Protein AF-A0A1F4LY87-F1 (afdb_monomer)

Radius of gyration: 13.77 Å; Cα contacts (8 Å, |Δi|>4): 224; chains: 1; bounding box: 43×37×31 Å

Mean predicted aligned error: 4.82 Å

Foldseek 3Di:
DDDDDQDWDWDDKAFFPPQVVFCNVVCVVVDDFFAKWDWDQDCVPPPDNLWTFIGDPNGTRHTGDPVGSNVVSVCVVVVWDKIKTWHDADPDPDPRRGTMIIIITGD

Nearest PDB structures (foldseek):
  3k2y-assembly1_A  TM=8.847E-01  e=2.110E-06  Lactiplantibacillus plantarum
  4xzg-assembly1_A  TM=8.429E-01  e=2.488E-05  Homo sapiens
  5k5f-assembly1_A  TM=6.394E-01  e=8.968E-03  Homo sapiens
  2mzn-assembly1_A  TM=6.493E-01  e=3.853E-02  Homo sapiens
  9e8q-assembly1_A  TM=3.346E-01  e=5.990E+00  Homo sapiens

Structure (mmCIF, N/CA/C/O backbone):
data_AF-A0A1F4LY87-F1
#
_entry.id   AF-A0A1F4LY87-F1
#
loop_
_atom_site.group_PDB
_atom_site.id
_atom_site.type_symbol
_atom_site.label_atom_id
_atom_site.label_alt_id
_atom_site.label_comp_id
_atom_site.label_asym_id
_atom_site.label_entity_id
_atom_site.label_seq_id
_atom_site.pdbx_PDB_ins_code
_atom_site.Cartn_x
_atom_site.Cartn_y
_atom_site.Cartn_z
_atom_site.occupancy
_atom_site.B_iso_or_equiv
_atom_site.auth_seq_id
_atom_site.auth_comp_id
_atom_site.auth_asym_id
_atom_site.auth_atom_id
_atom_site.pdbx_PDB_model_num
ATOM 1 N N . MET A 1 1 ? -29.112 18.504 1.728 1.00 41.81 1 MET A N 1
ATOM 2 C CA . MET A 1 1 ? -28.520 17.377 2.478 1.00 41.81 1 MET A CA 1
ATOM 3 C C . MET A 1 1 ? -27.040 17.669 2.650 1.00 41.81 1 MET A C 1
ATOM 5 O O . MET A 1 1 ? -26.361 17.818 1.646 1.00 41.81 1 MET A O 1
ATOM 9 N N . ALA A 1 2 ? -26.559 17.865 3.878 1.00 47.56 2 ALA A N 1
ATOM 10 C CA . ALA A 1 2 ? -25.135 18.088 4.113 1.00 47.56 2 ALA A CA 1
ATOM 11 C C . ALA A 1 2 ? -24.414 16.737 4.052 1.00 47.56 2 ALA A C 1
ATOM 13 O O . ALA A 1 2 ? -24.710 15.846 4.849 1.00 47.56 2 ALA A O 1
ATOM 14 N N . VAL A 1 3 ? -23.498 16.570 3.098 1.00 51.44 3 VAL A N 1
ATOM 15 C CA . VAL A 1 3 ? -22.560 15.445 3.111 1.00 51.44 3 VAL A CA 1
ATOM 16 C C . VAL A 1 3 ? -21.673 15.651 4.334 1.00 51.44 3 VAL A C 1
ATOM 18 O O . VAL A 1 3 ? -20.897 16.603 4.390 1.00 51.44 3 VAL A O 1
ATOM 21 N N . ARG A 1 4 ? -21.832 14.807 5.356 1.00 56.75 4 ARG A N 1
ATOM 22 C CA . ARG A 1 4 ? -20.902 14.774 6.486 1.00 56.75 4 ARG A CA 1
ATOM 23 C C . ARG A 1 4 ? -19.540 14.403 5.903 1.00 56.75 4 ARG A C 1
ATOM 25 O O . ARG A 1 4 ? -19.398 13.312 5.353 1.00 56.75 4 ARG A O 1
ATOM 32 N N . ALA A 1 5 ? -18.567 15.308 5.976 1.00 60.91 5 ALA A N 1
ATOM 33 C CA . ALA A 1 5 ? -17.193 14.969 5.640 1.00 60.91 5 ALA A CA 1
ATOM 34 C C . ALA A 1 5 ? -16.763 13.835 6.579 1.00 60.91 5 ALA A C 1
ATOM 36 O O . ALA A 1 5 ? -16.728 14.017 7.798 1.00 60.91 5 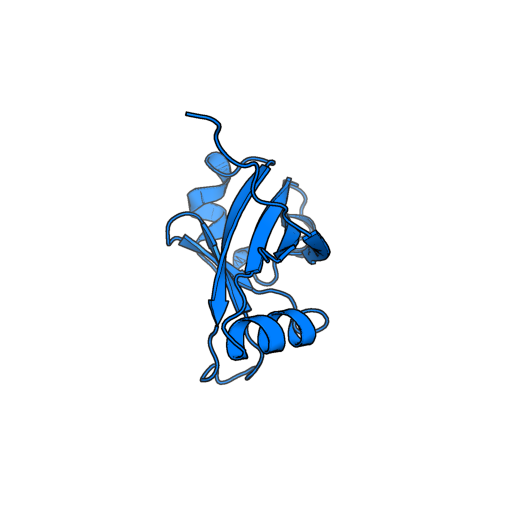ALA A O 1
ATOM 37 N N . GLN A 1 6 ? -16.532 12.645 6.027 1.00 65.56 6 GLN A N 1
ATOM 38 C CA . GLN A 1 6 ? -15.993 11.532 6.799 1.00 65.56 6 GLN A CA 1
ATOM 39 C C . GLN A 1 6 ? -14.592 11.936 7.257 1.00 65.56 6 GLN A C 1
ATOM 41 O O . GLN A 1 6 ? -13.771 12.375 6.449 1.00 65.56 6 GLN A O 1
ATOM 46 N N . ARG A 1 7 ? -14.341 11.868 8.564 1.00 82.69 7 ARG A N 1
ATOM 47 C CA . ARG A 1 7 ? -13.065 12.290 9.138 1.00 82.69 7 ARG A CA 1
ATOM 48 C C . ARG A 1 7 ? -12.058 11.162 8.957 1.00 82.69 7 ARG A C 1
ATOM 50 O O . ARG A 1 7 ? -11.981 10.290 9.803 1.00 82.69 7 ARG A O 1
ATOM 57 N N . LEU A 1 8 ? -11.315 11.171 7.858 1.00 88.31 8 LEU A N 1
ATOM 58 C CA . LEU A 1 8 ? -10.211 10.234 7.661 1.00 88.31 8 LEU A CA 1
ATOM 59 C C . LEU A 1 8 ? -9.022 10.649 8.533 1.00 88.31 8 LEU A C 1
ATOM 61 O O . LEU A 1 8 ? -8.619 11.814 8.513 1.00 88.31 8 LEU A O 1
ATOM 65 N N . ILE A 1 9 ? -8.483 9.705 9.300 1.00 93.75 9 ILE A N 1
ATOM 66 C CA . ILE A 1 9 ? -7.269 9.887 10.098 1.00 93.75 9 ILE A CA 1
ATOM 67 C C . ILE A 1 9 ? -6.119 9.268 9.314 1.00 93.75 9 ILE A C 1
ATOM 69 O O . ILE A 1 9 ? -6.121 8.062 9.080 1.00 93.75 9 ILE A O 1
ATOM 73 N N . GLU A 1 10 ? -5.159 10.085 8.890 1.00 95.12 10 GLU A N 1
ATOM 74 C CA . GLU A 1 10 ? -3.935 9.584 8.267 1.00 95.12 10 GLU A CA 1
ATOM 75 C C . GLU A 1 10 ? -3.094 8.835 9.304 1.00 95.12 10 GLU A C 1
ATOM 77 O O . GLU A 1 10 ? -2.886 9.326 10.414 1.00 95.12 10 GLU A O 1
ATOM 82 N N . LEU A 1 11 ? -2.655 7.630 8.949 1.00 94.81 11 LEU A N 1
ATOM 83 C CA . LEU A 1 11 ? -1.906 6.739 9.828 1.00 94.81 11 LEU A CA 1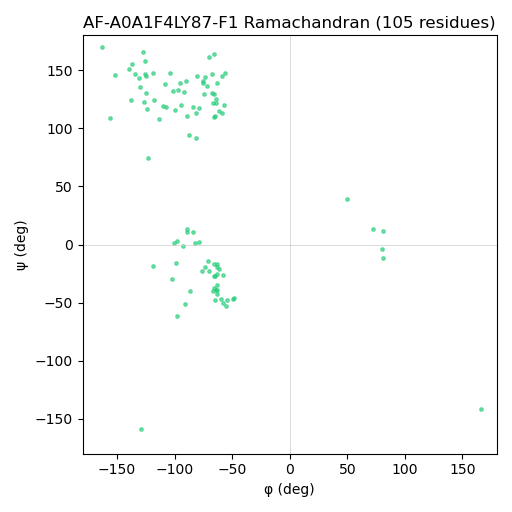
ATOM 84 C C . LEU A 1 11 ? -0.405 6.844 9.555 1.00 94.81 11 LEU A C 1
ATOM 86 O O . LEU A 1 11 ? 0.364 7.193 10.445 1.00 94.81 11 LEU A O 1
ATOM 90 N N . HIS A 1 12 ? 0.004 6.514 8.330 1.00 95.44 12 HIS A N 1
ATOM 91 C CA . HIS A 1 12 ? 1.388 6.582 7.864 1.00 95.44 12 HIS A CA 1
ATOM 92 C C . HIS A 1 12 ? 1.441 6.531 6.334 1.00 95.44 12 HIS A C 1
ATOM 94 O O . HIS A 1 12 ? 0.433 6.252 5.673 1.00 95.44 12 HIS A O 1
ATOM 100 N N . HIS A 1 13 ? 2.625 6.793 5.780 1.00 96.38 13 HIS A N 1
ATOM 101 C CA . HIS A 1 13 ? 2.928 6.610 4.362 1.00 96.38 13 HIS A CA 1
ATOM 102 C C . HIS A 1 13 ? 3.767 5.355 4.173 1.00 96.38 13 HIS A C 1
ATOM 104 O O . HIS A 1 13 ? 4.561 5.009 5.045 1.00 96.38 13 HIS A O 1
ATOM 110 N N . SER A 1 14 ? 3.589 4.676 3.049 1.00 95.25 14 SER A N 1
ATOM 111 C CA . SER A 1 14 ? 4.329 3.458 2.732 1.00 95.25 14 SER A CA 1
ATOM 112 C C . SER A 1 14 ? 4.467 3.303 1.214 1.00 95.25 14 SER A C 1
ATOM 114 O O . SER A 1 14 ? 3.553 3.697 0.480 1.00 95.25 14 SER A O 1
ATOM 116 N N . PRO A 1 15 ? 5.582 2.756 0.698 1.00 95.12 15 PRO A N 1
ATOM 117 C CA . PRO A 1 15 ? 5.671 2.399 -0.711 1.00 95.12 15 PRO A CA 1
ATOM 118 C C . PRO A 1 15 ? 4.784 1.187 -1.028 1.00 95.12 15 PRO A C 1
ATOM 120 O O . PRO A 1 15 ? 4.441 0.399 -0.150 1.00 95.12 15 PRO A O 1
ATOM 123 N N . VAL A 1 16 ? 4.453 0.974 -2.303 1.00 94.62 16 VAL A N 1
ATOM 124 C CA . VAL A 1 16 ? 3.807 -0.275 -2.743 1.00 94.62 16 VAL A CA 1
ATOM 125 C C . VAL A 1 16 ? 4.872 -1.302 -3.126 1.00 94.62 16 VAL A C 1
ATOM 127 O O . VAL A 1 16 ? 5.550 -1.186 -4.147 1.00 94.62 16 VAL A O 1
ATOM 130 N N . ALA A 1 17 ? 4.995 -2.356 -2.320 1.00 93.25 17 ALA A N 1
ATOM 131 C CA . ALA A 1 17 ? 5.914 -3.456 -2.570 1.00 93.25 17 ALA A CA 1
ATOM 132 C C . ALA A 1 17 ? 5.426 -4.359 -3.711 1.00 93.25 17 ALA A C 1
ATOM 134 O O . ALA A 1 17 ? 4.236 -4.652 -3.846 1.00 93.25 17 ALA A O 1
ATOM 135 N N . GLY A 1 18 ? 6.372 -4.865 -4.505 1.00 89.00 18 GLY A N 1
ATOM 136 C CA . GLY A 1 18 ? 6.098 -5.870 -5.535 1.00 89.00 18 GLY A CA 1
ATOM 137 C C . GLY A 1 18 ? 5.350 -5.354 -6.767 1.00 89.00 18 GLY A C 1
ATOM 138 O O . GLY A 1 18 ? 4.910 -6.171 -7.571 1.00 89.00 18 GLY A O 1
ATOM 139 N N . PHE A 1 19 ? 5.246 -4.032 -6.947 1.00 85.06 19 PHE A N 1
ATOM 140 C CA . PHE A 1 19 ? 4.473 -3.397 -8.022 1.00 85.06 19 PHE A CA 1
ATOM 141 C C . PHE A 1 19 ? 4.739 -3.969 -9.423 1.00 85.06 19 PHE A C 1
ATOM 143 O O . PHE A 1 19 ? 3.822 -4.315 -10.167 1.00 85.06 19 PHE A O 1
ATOM 150 N N . GLN A 1 20 ? 6.017 -4.147 -9.747 1.00 79.88 20 GLN A N 1
ATOM 151 C CA . GLN A 1 20 ? 6.496 -4.682 -11.025 1.00 79.88 20 GLN A CA 1
ATOM 152 C C . GLN A 1 20 ? 6.124 -6.151 -11.300 1.00 79.88 20 GLN A C 1
ATOM 154 O O . GLN A 1 20 ? 6.236 -6.605 -12.432 1.00 79.88 20 GLN A O 1
ATOM 159 N N . TYR A 1 21 ? 5.719 -6.914 -10.281 1.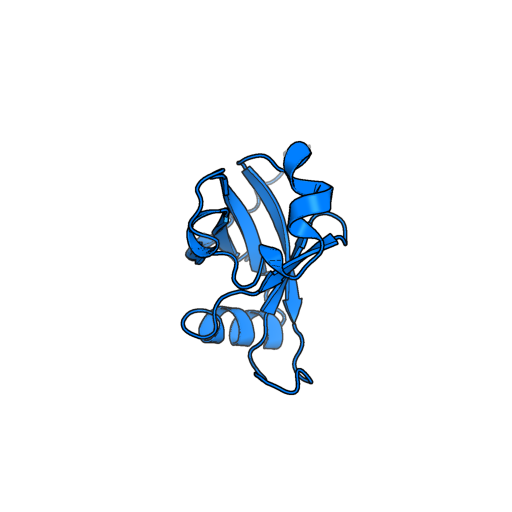00 82.44 21 TYR A N 1
ATOM 160 C CA . TYR A 1 21 ? 5.400 -8.343 -10.406 1.00 82.44 21 TYR A CA 1
ATOM 161 C C . TYR A 1 21 ? 3.896 -8.611 -10.546 1.00 82.44 21 TYR A C 1
ATOM 163 O O . TYR A 1 21 ? 3.463 -9.766 -10.567 1.00 82.44 21 TYR A O 1
ATOM 171 N N . HIS A 1 22 ? 3.085 -7.555 -10.603 1.00 83.50 22 HIS A N 1
ATOM 172 C CA . HIS A 1 22 ? 1.631 -7.641 -10.627 1.00 83.50 22 HIS A CA 1
ATOM 173 C C . HIS A 1 22 ? 1.040 -6.814 -11.775 1.00 83.50 22 HIS A C 1
ATOM 175 O O . HIS A 1 22 ? 1.705 -6.534 -12.769 1.00 83.50 22 HIS A O 1
ATOM 181 N N . GLN A 1 23 ? -0.239 -6.453 -11.670 1.00 80.25 23 GLN A N 1
ATOM 182 C CA . GLN A 1 23 ? -0.981 -5.774 -12.736 1.00 80.25 23 GLN A CA 1
ATOM 183 C C . GLN A 1 23 ? -0.671 -4.271 -12.802 1.00 80.25 23 GLN A C 1
ATOM 185 O O . GLN A 1 23 ? -1.242 -3.560 -13.626 1.00 80.25 23 GLN A O 1
ATOM 190 N N . GLY A 1 24 ? 0.235 -3.787 -11.948 1.00 77.25 24 GLY A N 1
ATOM 191 C CA . GLY A 1 24 ? 0.588 -2.382 -11.814 1.00 77.25 24 GLY A CA 1
ATOM 192 C C . GLY A 1 24 ? 1.022 -1.724 -13.122 1.00 77.25 24 GLY A C 1
ATOM 193 O O . GLY A 1 24 ? 0.499 -0.673 -13.482 1.00 77.25 24 GLY A O 1
ATOM 194 N N . GLU A 1 25 ? 1.917 -2.366 -13.874 1.00 81.81 25 GLU A N 1
ATOM 195 C CA . GLU A 1 25 ? 2.388 -1.846 -15.168 1.00 81.81 25 GLU A CA 1
ATOM 196 C C . GLU A 1 25 ? 1.254 -1.739 -16.199 1.00 81.81 25 GLU A C 1
ATOM 198 O O . GLU A 1 25 ? 1.207 -0.799 -16.988 1.00 81.81 25 GLU A O 1
ATOM 203 N N . THR A 1 26 ? 0.295 -2.671 -16.171 1.00 85.62 26 THR A N 1
ATOM 204 C CA . THR A 1 26 ? -0.845 -2.686 -17.099 1.00 85.62 26 THR A CA 1
ATOM 205 C C . THR A 1 26 ? -1.770 -1.490 -16.886 1.00 85.62 26 THR A C 1
ATOM 207 O O . THR A 1 26 ? -2.288 -0.934 -17.853 1.00 85.62 26 THR A O 1
ATOM 210 N N . VAL A 1 27 ? -1.964 -1.075 -15.632 1.00 89.81 27 VAL A N 1
ATOM 211 C CA . VAL A 1 27 ? -2.864 0.031 -15.274 1.00 89.81 27 VAL A CA 1
ATOM 212 C C . VAL A 1 27 ? -2.138 1.351 -15.017 1.00 89.81 27 VAL A C 1
ATOM 214 O O . VAL A 1 27 ? -2.797 2.348 -14.743 1.00 89.81 27 VAL A O 1
ATOM 217 N N . TRP A 1 28 ? -0.806 1.400 -15.150 1.00 89.88 28 TRP A N 1
ATOM 218 C CA . TRP A 1 28 ? 0.024 2.566 -14.811 1.00 89.88 28 TRP A CA 1
ATOM 219 C C . TRP A 1 28 ? -0.497 3.880 -15.400 1.00 89.88 28 TRP A C 1
ATOM 221 O O . TRP A 1 28 ? -0.628 4.873 -14.692 1.00 89.88 28 TRP A O 1
ATOM 231 N N . SER A 1 29 ? -0.857 3.870 -16.688 1.00 91.44 29 SER A N 1
ATOM 232 C CA . SER A 1 29 ? -1.372 5.051 -17.400 1.00 91.44 29 SER A CA 1
ATOM 233 C C . SER A 1 29 ? -2.698 5.597 -16.853 1.00 91.44 29 SER A C 1
ATOM 235 O O . SER A 1 29 ? -3.063 6.731 -17.158 1.00 91.44 29 SER A O 1
ATOM 237 N N . MET A 1 30 ? -3.415 4.803 -16.057 1.00 94.12 30 MET A N 1
ATOM 238 C CA . MET A 1 30 ? -4.696 5.160 -15.452 1.00 94.12 30 MET A CA 1
ATOM 239 C C . MET A 1 30 ? -4.551 5.628 -14.001 1.00 94.12 30 MET A C 1
ATOM 241 O O . MET A 1 30 ? -5.481 6.228 -13.466 1.00 94.12 30 MET A O 1
ATOM 245 N N . LEU A 1 31 ? -3.410 5.359 -13.358 1.00 94.31 31 LEU A N 1
ATOM 246 C CA . LEU A 1 31 ? -3.166 5.750 -11.975 1.00 94.31 31 LEU A CA 1
ATOM 247 C C . LEU A 1 31 ? -2.883 7.251 -11.884 1.00 94.31 31 LEU A C 1
ATOM 249 O O . LEU A 1 31 ? -2.155 7.822 -12.696 1.00 94.31 31 LEU A O 1
ATOM 253 N N . GLN A 1 32 ? -3.443 7.893 -10.861 1.00 96.06 32 GLN A N 1
ATOM 254 C CA . GLN A 1 32 ? -3.223 9.308 -10.568 1.00 96.06 32 GLN A CA 1
ATOM 255 C C . GLN A 1 32 ? -3.082 9.522 -9.063 1.00 96.06 32 GLN A C 1
ATOM 257 O O . GLN A 1 32 ? -3.670 8.801 -8.254 1.00 96.06 32 GLN A O 1
ATOM 262 N N . THR A 1 33 ? -2.329 10.551 -8.681 1.00 96.69 33 THR A N 1
ATOM 263 C CA . THR A 1 33 ? -2.252 10.978 -7.283 1.00 96.69 33 THR A CA 1
ATOM 264 C C . THR A 1 33 ? -3.642 11.358 -6.759 1.00 96.69 33 THR A C 1
ATOM 266 O O . THR A 1 33 ? -4.510 11.836 -7.490 1.00 96.69 33 THR A O 1
ATOM 269 N N . GLY A 1 34 ? -3.892 11.078 -5.483 1.00 96.25 34 GLY A N 1
ATOM 270 C CA . GLY A 1 34 ? -5.183 11.257 -4.820 1.00 96.25 34 GLY A CA 1
ATOM 271 C C . GLY A 1 34 ? -6.203 10.137 -5.055 1.00 96.25 34 GLY A C 1
ATOM 272 O O . GLY A 1 34 ? -7.201 10.090 -4.329 1.00 96.25 34 GLY A O 1
ATOM 273 N N . MET A 1 35 ? -5.974 9.219 -6.006 1.00 96.44 35 MET A N 1
ATOM 274 C CA . MET A 1 35 ? -6.860 8.067 -6.205 1.00 96.44 35 MET A CA 1
ATOM 275 C C . MET A 1 35 ? -6.877 7.166 -4.975 1.00 96.44 35 MET A C 1
ATOM 277 O O . MET A 1 35 ? -5.840 6.918 -4.361 1.00 96.44 35 MET A O 1
ATOM 281 N N . SER A 1 36 ? -8.070 6.680 -4.631 1.00 96.56 36 SER A N 1
ATOM 282 C CA . SER A 1 36 ? -8.256 5.738 -3.527 1.00 96.56 36 SER A CA 1
ATOM 283 C C . SER A 1 36 ? -7.913 4.318 -3.964 1.00 96.56 36 SER A C 1
ATOM 285 O O . SER A 1 36 ? -8.148 3.938 -5.112 1.00 96.56 36 SER A O 1
ATOM 287 N N . LEU A 1 37 ? -7.355 3.566 -3.027 1.00 97.25 37 LEU A N 1
ATOM 288 C CA . LEU A 1 37 ? -6.935 2.183 -3.165 1.00 97.25 37 LEU A CA 1
ATOM 289 C C . LEU A 1 37 ? -7.583 1.354 -2.063 1.00 97.25 37 LEU A C 1
ATOM 291 O O . LEU A 1 37 ? -7.746 1.823 -0.929 1.00 97.25 37 LEU A O 1
ATOM 295 N N . ASP A 1 38 ? -7.887 0.112 -2.406 1.00 97.06 38 ASP A N 1
ATOM 296 C CA . ASP A 1 38 ? -8.420 -0.869 -1.479 1.00 97.06 38 ASP A CA 1
ATOM 297 C C . ASP A 1 38 ? -7.270 -1.638 -0.822 1.00 97.06 38 ASP A C 1
ATOM 299 O O . ASP A 1 38 ? -6.273 -1.984 -1.464 1.00 97.06 38 ASP A O 1
ATOM 303 N N . LEU A 1 39 ? -7.420 -1.907 0.475 1.00 97.81 39 LEU A N 1
ATOM 304 C CA . LEU A 1 39 ? -6.504 -2.735 1.250 1.00 97.81 39 LEU A CA 1
ATOM 305 C C . LEU A 1 39 ? -7.202 -4.046 1.594 1.00 97.81 39 LEU A C 1
ATOM 307 O O . LEU A 1 39 ? -8.232 -4.055 2.267 1.00 97.81 39 LEU A O 1
ATOM 311 N N . VAL A 1 40 ? -6.641 -5.157 1.127 1.00 97.44 40 VAL A N 1
ATOM 312 C CA . VAL A 1 40 ? -7.248 -6.485 1.251 1.00 97.44 40 VAL A CA 1
ATOM 313 C C . VAL A 1 40 ? -6.341 -7.386 2.075 1.00 97.44 40 VAL A C 1
ATOM 315 O O . VAL A 1 40 ? -5.169 -7.578 1.751 1.00 97.44 40 VAL A O 1
ATOM 318 N N . ARG A 1 41 ? -6.880 -7.962 3.150 1.00 97.88 41 ARG A N 1
ATOM 319 C CA . ARG A 1 41 ? -6.157 -8.944 3.963 1.00 97.88 41 ARG A CA 1
ATOM 320 C C . ARG A 1 41 ? -6.009 -10.273 3.234 1.00 97.88 41 ARG A C 1
ATOM 322 O O . ARG A 1 41 ? -6.970 -10.790 2.673 1.00 97.88 41 ARG A O 1
ATOM 329 N N . GLU A 1 42 ? -4.811 -10.844 3.307 1.00 97.81 42 GLU A N 1
ATOM 330 C CA . GLU A 1 42 ? -4.511 -12.215 2.887 1.00 97.81 42 GLU A CA 1
ATOM 331 C C . GLU A 1 42 ? -3.909 -12.993 4.079 1.00 97.81 42 GLU A C 1
ATOM 333 O O . GLU A 1 42 ? -2.697 -13.200 4.118 1.00 97.81 42 GLU A O 1
ATOM 338 N N . PRO A 1 43 ? -4.711 -13.393 5.088 1.00 96.81 43 PRO A N 1
ATOM 339 C CA . PRO A 1 43 ? -4.197 -14.056 6.295 1.00 96.81 43 PRO A CA 1
ATOM 340 C C . PRO A 1 43 ? -3.566 -15.429 6.011 1.00 96.81 43 PRO A C 1
ATOM 342 O O . PRO A 1 43 ? -2.642 -15.834 6.710 1.00 96.81 43 PRO A O 1
ATOM 345 N N . ASP A 1 44 ? -4.010 -16.103 4.946 1.00 96.94 44 ASP A N 1
ATOM 346 C CA . ASP A 1 44 ? -3.494 -17.405 4.504 1.00 96.94 44 ASP A CA 1
ATOM 347 C C . ASP A 1 44 ? -2.312 -17.286 3.520 1.00 96.94 44 ASP A C 1
ATOM 349 O O . ASP A 1 44 ? -1.948 -18.249 2.838 1.00 96.94 44 ASP A O 1
ATOM 353 N N . ASN A 1 45 ? -1.713 -16.098 3.385 1.00 96.69 45 ASN A N 1
ATOM 354 C CA . ASN A 1 45 ? -0.556 -15.909 2.520 1.00 96.69 45 ASN A CA 1
ATOM 355 C C . ASN A 1 45 ? 0.636 -16.737 3.034 1.00 96.69 45 ASN A C 1
ATOM 357 O O . ASN A 1 45 ? 1.109 -16.557 4.155 1.00 96.69 45 ASN A O 1
ATOM 361 N N . ALA A 1 46 ? 1.156 -17.626 2.183 1.00 95.31 46 ALA A N 1
ATOM 362 C CA . ALA A 1 46 ? 2.185 -18.599 2.555 1.00 95.31 46 ALA A CA 1
ATOM 363 C C . ALA A 1 46 ? 3.527 -17.981 2.999 1.00 95.31 46 ALA A C 1
ATOM 365 O O . ALA A 1 46 ? 4.334 -18.666 3.628 1.00 95.31 46 ALA A O 1
ATOM 366 N N . PHE A 1 47 ? 3.792 -16.716 2.660 1.00 95.06 47 PHE A N 1
ATOM 367 C CA . PHE A 1 47 ? 5.058 -16.038 2.956 1.00 95.06 47 PHE A CA 1
ATOM 368 C C . PHE A 1 47 ? 4.966 -15.083 4.154 1.00 95.06 47 PHE A C 1
ATOM 370 O O . PHE A 1 47 ? 5.973 -14.842 4.834 1.00 95.06 47 PHE A O 1
ATOM 377 N N . ASP A 1 48 ? 3.783 -14.512 4.390 1.00 97.00 48 ASP A N 1
ATOM 378 C CA . ASP A 1 48 ? 3.554 -13.499 5.416 1.00 97.00 48 ASP A CA 1
ATOM 379 C C . ASP A 1 48 ? 2.084 -13.455 5.863 1.00 97.00 48 ASP A C 1
ATOM 381 O O . ASP A 1 48 ? 1.226 -12.942 5.150 1.00 97.00 48 ASP A O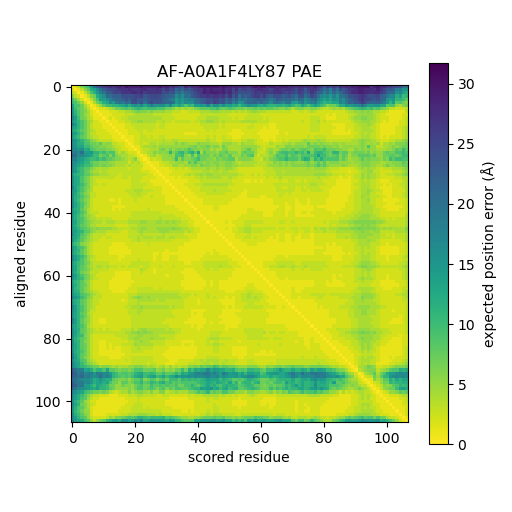 1
ATOM 385 N N . ALA A 1 49 ? 1.795 -13.914 7.083 1.00 97.19 49 ALA A N 1
ATOM 386 C CA . ALA A 1 49 ? 0.444 -13.878 7.655 1.00 97.19 49 ALA A CA 1
ATOM 387 C C . ALA A 1 49 ? -0.120 -12.446 7.808 1.00 97.19 49 ALA A C 1
ATOM 389 O O . ALA A 1 49 ? -1.338 -12.249 7.858 1.00 97.19 49 ALA A O 1
ATOM 390 N N . CYS A 1 50 ? 0.752 -11.428 7.846 1.00 98.00 50 CYS A N 1
ATOM 391 C CA . CYS A 1 50 ? 0.365 -10.017 7.888 1.00 98.00 50 CYS A CA 1
ATOM 392 C C . CYS A 1 50 ? 0.198 -9.385 6.495 1.00 98.00 50 CYS A C 1
ATOM 394 O O . CYS A 1 50 ? 0.050 -8.168 6.393 1.00 98.00 50 CYS A O 1
ATOM 396 N N . ALA A 1 51 ? 0.195 -10.171 5.410 1.00 98.25 51 ALA A N 1
ATOM 397 C CA . ALA A 1 51 ? 0.097 -9.644 4.052 1.00 98.25 51 ALA A CA 1
ATOM 398 C C . ALA A 1 51 ? -1.167 -8.787 3.835 1.00 98.25 51 ALA A C 1
ATOM 400 O O . ALA A 1 51 ? -2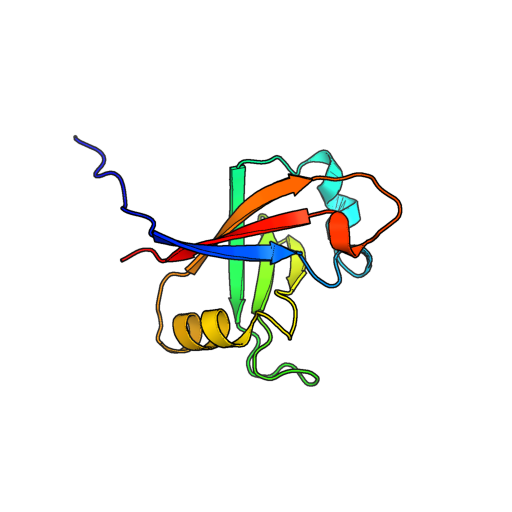.306 -9.254 3.943 1.00 98.25 51 ALA A O 1
ATOM 401 N N . VAL A 1 52 ? -0.962 -7.519 3.479 1.00 98.38 52 VAL A N 1
ATOM 402 C CA . VAL A 1 52 ? -2.025 -6.591 3.074 1.00 98.38 52 VAL A CA 1
ATOM 403 C C . VAL A 1 52 ? -1.818 -6.260 1.605 1.00 98.38 52 VAL A C 1
ATOM 405 O O . VAL A 1 52 ? -0.862 -5.568 1.249 1.00 98.38 52 VAL A O 1
ATOM 408 N N . ARG A 1 53 ? -2.687 -6.790 0.748 1.00 97.94 53 ARG A N 1
ATOM 409 C CA . ARG A 1 53 ? -2.686 -6.526 -0.689 1.00 97.94 53 ARG A CA 1
ATOM 410 C C . ARG A 1 53 ? -3.259 -5.138 -0.968 1.00 97.94 53 ARG A C 1
ATOM 412 O O . ARG A 1 53 ? -4.226 -4.729 -0.332 1.00 97.94 53 ARG A O 1
ATOM 419 N N . VAL A 1 54 ? -2.662 -4.441 -1.928 1.00 97.75 54 VAL A N 1
ATOM 420 C CA . VAL A 1 54 ? -3.081 -3.120 -2.405 1.00 97.75 54 VAL A CA 1
ATOM 421 C C . VAL A 1 54 ? -3.700 -3.273 -3.791 1.00 97.75 54 VAL A C 1
ATOM 423 O O . VAL A 1 54 ? -3.007 -3.683 -4.729 1.00 97.75 54 VAL A O 1
ATOM 426 N N . ASP A 1 55 ? -4.977 -2.914 -3.919 1.00 97.00 55 ASP A N 1
ATOM 427 C CA . ASP A 1 55 ? -5.750 -3.019 -5.158 1.00 97.00 55 ASP A CA 1
ATOM 428 C C . ASP A 1 55 ? -6.244 -1.638 -5.633 1.00 97.00 55 ASP A C 1
ATOM 430 O O . ASP A 1 55 ? -6.578 -0.761 -4.835 1.00 97.00 55 ASP A O 1
ATOM 434 N N . TRP A 1 56 ? -6.340 -1.453 -6.951 1.00 96.12 56 TRP A N 1
ATOM 435 C CA . TRP A 1 56 ? -7.052 -0.335 -7.579 1.00 96.12 56 TRP A CA 1
ATOM 436 C C . TRP A 1 56 ? -8.107 -0.873 -8.539 1.00 96.12 56 TRP A C 1
ATOM 438 O O . TRP A 1 56 ? -7.765 -1.536 -9.514 1.00 96.12 56 TRP A O 1
ATOM 448 N N . GLN A 1 57 ? -9.388 -0.611 -8.267 1.00 94.31 57 GLN A N 1
ATOM 449 C CA . GLN A 1 57 ? -10.512 -1.119 -9.074 1.00 94.31 57 GLN A CA 1
ATOM 450 C C . GLN A 1 57 ? -10.430 -2.639 -9.342 1.00 94.31 57 GLN A C 1
ATOM 452 O O . GLN A 1 57 ? -10.711 -3.110 -10.440 1.00 94.31 57 GLN A O 1
ATOM 457 N N . GLY A 1 58 ? -10.001 -3.417 -8.342 1.00 93.19 58 GLY A N 1
ATOM 458 C CA . GLY A 1 58 ? -9.808 -4.869 -8.461 1.00 93.19 58 GLY A CA 1
ATOM 459 C C . GLY A 1 58 ? -8.503 -5.305 -9.143 1.00 93.19 58 GLY A C 1
ATOM 460 O O . GLY A 1 58 ? -8.207 -6.500 -9.179 1.00 93.19 58 GLY A O 1
ATOM 461 N N . HIS A 1 59 ? -7.688 -4.373 -9.641 1.00 94.69 59 HIS A N 1
ATOM 462 C CA . HIS A 1 59 ? -6.348 -4.668 -10.136 1.00 94.69 59 HIS A CA 1
ATOM 463 C C . HIS A 1 59 ? -5.346 -4.693 -8.990 1.00 94.69 59 HIS A C 1
ATOM 465 O O . HIS A 1 59 ? -5.100 -3.676 -8.341 1.00 94.69 59 HIS A O 1
ATOM 471 N N . LYS A 1 60 ? -4.718 -5.854 -8.788 1.00 95.88 60 LYS A N 1
ATOM 472 C CA . LYS A 1 60 ? -3.641 -6.018 -7.813 1.00 95.88 60 LYS A CA 1
ATOM 473 C C . LYS A 1 60 ? -2.437 -5.181 -8.213 1.00 95.88 60 LYS A C 1
ATOM 475 O O . LYS A 1 60 ? -1.750 -5.513 -9.184 1.00 95.88 60 LYS A O 1
ATOM 480 N N . LEU A 1 61 ? -2.168 -4.139 -7.436 1.00 94.88 61 LEU A N 1
ATOM 481 C CA . LEU A 1 61 ? -0.989 -3.302 -7.606 1.00 94.88 61 LEU A CA 1
ATOM 482 C C . LEU A 1 61 ? 0.196 -3.893 -6.858 1.00 94.88 61 LEU A C 1
ATOM 484 O O . LEU A 1 61 ? 1.291 -3.900 -7.394 1.00 94.88 61 LEU A O 1
ATOM 488 N N . GLY A 1 62 ? -0.007 -4.423 -5.653 1.00 95.38 62 GLY A N 1
ATOM 489 C CA . GLY A 1 62 ? 1.085 -4.962 -4.850 1.00 95.38 62 GLY A CA 1
ATOM 490 C C . GLY A 1 62 ? 0.691 -5.210 -3.410 1.00 95.38 62 GLY A C 1
ATOM 491 O O . GLY A 1 62 ? -0.417 -5.673 -3.144 1.00 95.38 62 GLY A O 1
ATOM 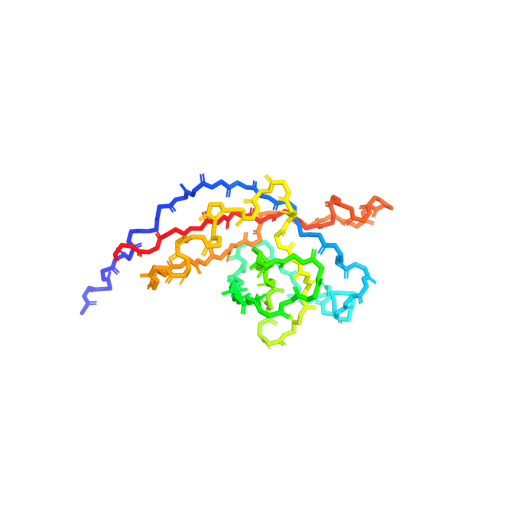492 N N . TYR A 1 63 ? 1.609 -4.920 -2.494 1.00 97.12 63 TYR A N 1
ATOM 493 C CA . TYR A 1 63 ? 1.430 -5.131 -1.063 1.00 97.12 63 TYR A CA 1
ATOM 494 C C . TYR A 1 63 ? 1.951 -3.949 -0.250 1.00 97.12 63 TYR A C 1
ATOM 496 O O . TYR A 1 63 ? 2.869 -3.251 -0.679 1.00 97.12 63 TYR A O 1
ATOM 504 N N . VAL A 1 64 ? 1.419 -3.783 0.960 1.00 97.06 64 VAL A N 1
ATOM 505 C CA . VAL A 1 64 ? 2.114 -3.023 2.006 1.00 97.06 64 VAL A CA 1
ATOM 506 C C . VAL A 1 64 ? 3.385 -3.808 2.384 1.00 97.06 64 VAL A C 1
ATOM 508 O O . VAL A 1 64 ? 3.286 -5.018 2.623 1.00 97.06 64 VAL A O 1
ATOM 511 N N . PRO A 1 65 ? 4.576 -3.183 2.419 1.00 96.00 65 PRO A N 1
ATOM 512 C CA . PRO A 1 65 ? 5.828 -3.844 2.759 1.00 96.00 65 PRO A CA 1
ATOM 513 C C . PRO A 1 65 ? 5.760 -4.528 4.122 1.00 96.00 65 PRO A C 1
ATOM 515 O O . PRO A 1 65 ? 5.140 -4.032 5.059 1.00 96.00 65 PRO A O 1
ATOM 518 N N . ARG A 1 66 ? 6.478 -5.645 4.262 1.00 96.00 66 ARG A N 1
ATOM 519 C CA . ARG A 1 66 ? 6.526 -6.426 5.509 1.00 96.00 66 ARG A CA 1
ATOM 520 C C . ARG A 1 66 ? 7.020 -5.632 6.724 1.00 96.00 66 ARG A C 1
ATOM 522 O O . ARG A 1 66 ? 6.682 -5.967 7.851 1.00 96.00 66 ARG A O 1
ATOM 529 N N . THR A 1 67 ? 7.825 -4.595 6.508 1.00 94.56 67 THR A N 1
ATOM 530 C CA . THR A 1 67 ? 8.298 -3.704 7.578 1.00 94.56 67 THR A CA 1
ATOM 531 C C . THR A 1 67 ? 7.190 -2.817 8.146 1.00 94.56 67 THR A C 1
ATOM 533 O O . THR A 1 67 ? 7.292 -2.399 9.296 1.00 94.56 67 THR A O 1
ATOM 536 N N . ASP A 1 68 ? 6.125 -2.584 7.372 1.00 94.75 68 ASP A N 1
ATOM 537 C CA . ASP A 1 68 ? 5.106 -1.567 7.652 1.00 94.75 68 ASP A CA 1
ATOM 538 C C . ASP A 1 68 ? 3.710 -2.193 7.850 1.00 94.75 68 ASP A C 1
ATOM 540 O O . ASP A 1 68 ? 2.809 -1.586 8.430 1.00 94.75 68 ASP A O 1
ATOM 544 N N . ASN A 1 69 ? 3.505 -3.432 7.386 1.00 97.06 69 ASN A N 1
ATOM 545 C CA . ASN A 1 69 ? 2.176 -4.03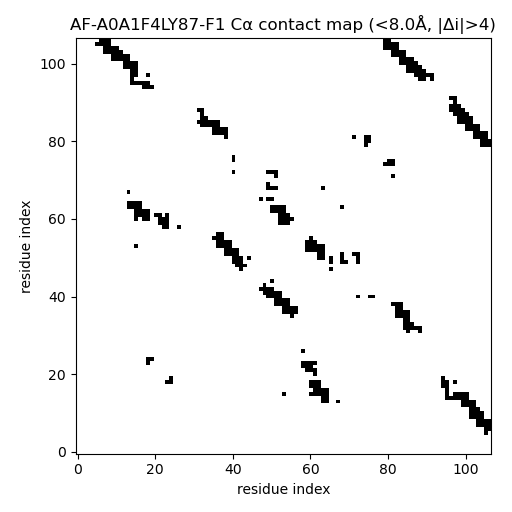4 7.277 1.00 97.06 69 ASN A CA 1
ATOM 546 C C . ASN A 1 69 ? 1.539 -4.451 8.608 1.00 97.06 69 ASN A C 1
ATOM 548 O O . ASN A 1 69 ? 0.319 -4.589 8.656 1.00 97.06 69 ASN A O 1
ATOM 552 N N . VAL A 1 70 ? 2.316 -4.625 9.683 1.00 96.88 70 VAL A N 1
ATOM 553 C CA . VAL A 1 70 ? 1.823 -5.197 10.947 1.00 96.88 70 VAL A CA 1
ATOM 554 C C . VAL A 1 70 ? 0.693 -4.353 11.529 1.00 96.88 70 VAL A C 1
ATOM 556 O O . VAL A 1 70 ? -0.350 -4.892 11.892 1.00 96.88 70 VAL A O 1
ATOM 559 N N . PHE A 1 71 ? 0.855 -3.031 11.583 1.00 95.00 71 PHE A N 1
ATOM 560 C CA . PHE A 1 71 ? -0.166 -2.149 12.148 1.00 95.00 71 PHE A CA 1
ATOM 561 C C . PHE A 1 71 ? -1.464 -2.174 11.325 1.00 95.00 71 PHE A C 1
ATOM 563 O O . PHE A 1 71 ? -2.546 -2.383 11.872 1.00 95.00 71 PHE A O 1
ATOM 570 N N . THR A 1 72 ? -1.354 -2.049 10.001 1.00 96.62 72 THR A N 1
ATOM 571 C CA . THR A 1 72 ? -2.501 -2.104 9.079 1.00 96.62 72 THR A CA 1
ATOM 572 C C . THR A 1 72 ? -3.197 -3.462 9.103 1.00 96.62 72 THR A C 1
ATOM 574 O O . THR A 1 72 ? -4.423 -3.522 9.077 1.00 96.62 72 THR A O 1
ATOM 577 N N . CYS A 1 73 ? -2.428 -4.550 9.188 1.00 97.50 73 CYS A N 1
ATOM 578 C CA . CYS A 1 73 ? -2.935 -5.908 9.335 1.00 97.50 73 CYS A CA 1
ATOM 579 C C . CYS A 1 73 ? -3.859 -6.022 10.548 1.00 97.50 73 CYS A C 1
ATOM 581 O O . CYS A 1 73 ? -5.001 -6.444 10.398 1.00 97.50 73 CYS 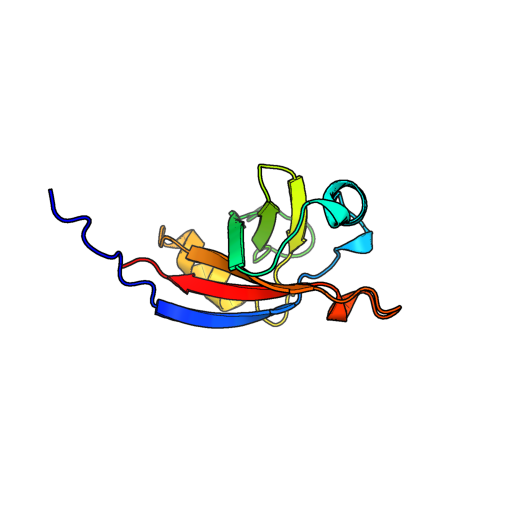A O 1
ATOM 583 N N . HIS A 1 74 ? -3.394 -5.588 11.723 1.00 97.19 74 HIS A N 1
ATOM 584 C CA . HIS A 1 74 ? -4.170 -5.678 12.959 1.00 97.19 74 HIS A CA 1
ATOM 585 C C . HIS A 1 74 ? -5.454 -4.848 12.894 1.00 97.19 74 HIS A C 1
ATOM 587 O O . HIS A 1 74 ? -6.503 -5.328 13.310 1.00 97.19 74 HIS A O 1
ATOM 593 N N . LEU A 1 75 ? -5.398 -3.629 12.346 1.00 96.62 75 LEU A N 1
ATOM 594 C CA . LEU A 1 75 ? -6.597 -2.805 12.168 1.00 96.62 75 LEU A CA 1
ATOM 595 C C . LEU A 1 75 ? -7.642 -3.527 11.306 1.00 96.62 75 LEU A C 1
ATOM 597 O O . LEU A 1 75 ? -8.797 -3.658 11.709 1.00 96.62 75 LEU A O 1
ATOM 601 N N . LEU A 1 76 ? -7.228 -4.047 10.150 1.00 96.69 76 LEU A N 1
ATOM 602 C CA . LEU A 1 76 ? -8.125 -4.771 9.251 1.00 96.69 76 LEU A CA 1
ATOM 603 C C . LEU A 1 76 ? -8.664 -6.065 9.884 1.00 96.69 76 LEU A C 1
ATOM 605 O O . LEU A 1 76 ? -9.848 -6.359 9.737 1.00 96.69 76 LEU A O 1
ATOM 609 N N . ASP A 1 77 ? -7.837 -6.805 10.627 1.00 97.44 77 ASP A N 1
ATOM 610 C CA . ASP A 1 77 ? -8.251 -8.023 11.339 1.00 97.44 77 ASP A CA 1
ATOM 611 C C . ASP A 1 77 ? -9.269 -7.721 12.458 1.00 97.44 77 ASP A C 1
ATOM 613 O O . ASP A 1 77 ? -10.126 -8.549 12.764 1.00 97.44 77 ASP A O 1
ATOM 617 N N . HIS A 1 78 ? -9.236 -6.509 13.023 1.00 96.25 78 HIS A N 1
ATOM 618 C CA . HIS A 1 78 ? -10.234 -6.008 13.972 1.00 96.25 78 HIS A CA 1
ATOM 619 C C . HIS A 1 78 ? -11.502 -5.437 13.312 1.00 96.25 78 HIS A C 1
ATOM 621 O O . HIS A 1 78 ? -12.421 -5.015 14.015 1.00 96.25 78 HIS A O 1
ATOM 627 N N . GLY A 1 79 ? -11.595 -5.462 11.980 1.00 95.19 79 GLY A N 1
ATOM 628 C CA . GLY A 1 79 ? -12.748 -4.960 11.231 1.00 95.19 79 GLY A CA 1
ATOM 629 C C . GLY A 1 79 ? -12.755 -3.442 11.036 1.00 95.19 79 GLY A C 1
ATOM 630 O O . GLY A 1 79 ? -13.769 -2.891 10.598 1.00 95.19 79 GLY A O 1
ATOM 631 N N . GLU A 1 80 ? -11.644 -2.767 11.335 1.00 96.06 80 GLU A N 1
ATOM 632 C CA . GLU A 1 80 ? -11.497 -1.338 11.084 1.00 96.06 80 GLU A CA 1
ATOM 633 C C . GLU A 1 80 ? -11.464 -1.046 9.583 1.00 96.06 80 GLU A C 1
ATOM 635 O O . GLU A 1 80 ? -10.940 -1.809 8.766 1.00 96.06 80 GLU A O 1
ATOM 640 N N . ARG A 1 81 ? -12.006 0.111 9.202 1.00 94.50 81 ARG A N 1
ATOM 641 C CA . ARG A 1 81 ? -12.034 0.543 7.804 1.00 94.50 81 ARG A CA 1
ATOM 642 C C . ARG A 1 81 ? -10.760 1.298 7.471 1.00 94.50 81 ARG A C 1
ATOM 644 O O . ARG A 1 81 ? -10.680 2.510 7.673 1.00 94.50 81 ARG A O 1
ATOM 651 N N . VAL A 1 82 ? -9.782 0.582 6.928 1.00 96.00 82 VAL A N 1
ATOM 652 C CA . VAL A 1 82 ? -8.540 1.177 6.429 1.00 96.00 82 VAL A CA 1
ATOM 653 C C . VAL A 1 82 ? -8.591 1.288 4.908 1.00 96.00 82 VAL A C 1
ATOM 655 O O . VAL A 1 82 ? -8.944 0.341 4.213 1.00 96.00 82 VAL A O 1
ATOM 658 N N . SER A 1 83 ? -8.233 2.457 4.391 1.00 95.06 83 SER A N 1
ATOM 659 C CA . SER A 1 83 ? -8.098 2.727 2.956 1.00 95.06 83 SER A CA 1
ATOM 660 C C . SER A 1 83 ? -6.731 3.330 2.671 1.00 95.06 83 SER A C 1
ATOM 662 O O . SER A 1 83 ? -6.047 3.778 3.593 1.00 95.06 83 SER A O 1
ATOM 664 N N . ALA A 1 84 ? -6.334 3.370 1.405 1.00 97.38 84 ALA A N 1
ATOM 665 C CA . ALA A 1 84 ? -5.125 4.068 0.998 1.00 97.38 84 ALA A CA 1
ATOM 666 C C . ALA A 1 84 ? -5.405 5.086 -0.110 1.00 97.38 84 ALA A C 1
ATOM 668 O O . ALA A 1 84 ? -6.404 4.990 -0.823 1.00 97.38 84 ALA A O 1
ATOM 669 N N . LYS A 1 85 ? -4.524 6.076 -0.260 1.00 97.69 85 LYS A N 1
ATOM 670 C CA . LYS A 1 85 ? -4.512 6.985 -1.412 1.00 97.69 85 LYS A CA 1
ATOM 671 C C . LYS A 1 85 ? -3.122 7.094 -1.998 1.00 97.69 85 LYS A C 1
ATOM 673 O O . LYS A 1 85 ? -2.155 7.154 -1.248 1.00 97.69 85 LYS A O 1
ATOM 678 N N . ILE A 1 86 ? -3.040 7.191 -3.321 1.00 97.12 86 ILE A N 1
ATOM 679 C CA . ILE A 1 86 ? -1.777 7.440 -4.022 1.00 97.12 86 ILE A CA 1
ATOM 680 C C . ILE A 1 86 ? -1.284 8.848 -3.679 1.00 97.12 86 ILE A C 1
ATOM 682 O O . ILE A 1 86 ? -1.976 9.828 -3.948 1.00 97.12 86 ILE A O 1
ATOM 686 N N . LEU A 1 87 ? -0.087 8.958 -3.115 1.00 96.50 87 LEU A N 1
ATOM 687 C CA . LEU A 1 87 ? 0.580 10.234 -2.868 1.00 96.50 87 LEU A CA 1
ATOM 688 C C . LEU A 1 87 ? 1.462 10.629 -4.042 1.00 96.50 87 LEU A C 1
ATOM 690 O O . LEU A 1 87 ? 1.338 11.736 -4.566 1.00 96.50 87 LEU A O 1
ATOM 694 N N . THR A 1 88 ? 2.329 9.713 -4.467 1.00 94.31 88 THR A N 1
ATOM 695 C CA . THR A 1 88 ? 3.300 9.960 -5.530 1.00 94.31 88 THR A CA 1
ATOM 696 C C . THR A 1 88 ? 3.331 8.797 -6.515 1.00 94.31 88 THR A C 1
ATOM 698 O O . THR A 1 88 ? 3.087 7.644 -6.160 1.00 94.31 88 THR A O 1
ATOM 701 N N . LEU A 1 89 ? 3.590 9.134 -7.780 1.00 92.69 89 LEU A N 1
ATOM 702 C CA . LEU A 1 89 ? 3.848 8.194 -8.866 1.00 92.69 89 LEU A CA 1
ATOM 703 C C . LEU A 1 89 ? 5.167 8.596 -9.521 1.00 92.69 89 LEU A C 1
ATOM 705 O O . LEU A 1 89 ? 5.300 9.733 -9.976 1.00 92.69 89 LEU A O 1
ATOM 709 N N . GLN A 1 90 ? 6.133 7.684 -9.576 1.00 88.75 90 GLN A N 1
ATOM 710 C CA . GLN A 1 90 ? 7.442 7.940 -10.176 1.00 88.75 90 GLN A CA 1
ATOM 711 C C . GLN A 1 90 ? 7.748 6.909 -11.260 1.00 88.75 90 GLN A C 1
ATOM 713 O O . GLN A 1 90 ? 7.666 5.706 -11.044 1.00 88.75 90 GLN A O 1
ATOM 718 N N . THR A 1 91 ? 8.160 7.374 -12.437 1.00 75.56 91 THR A N 1
ATOM 719 C CA . THR A 1 91 ? 8.560 6.519 -13.571 1.00 75.56 91 THR A CA 1
ATOM 720 C C . THR A 1 91 ? 10.020 6.053 -13.496 1.00 75.56 91 THR A C 1
ATOM 722 O O . THR A 1 91 ? 10.557 5.564 -14.486 1.00 75.56 91 THR A O 1
ATOM 725 N N . GLY A 1 92 ? 10.697 6.259 -12.363 1.00 71.06 92 GLY A N 1
ATOM 726 C CA . GLY A 1 92 ? 12.115 5.944 -12.196 1.00 71.06 92 GLY A CA 1
ATOM 727 C C . GLY A 1 92 ? 12.430 4.444 -12.267 1.00 71.06 92 GLY A C 1
ATOM 728 O O . GLY A 1 92 ? 11.561 3.586 -12.114 1.00 71.06 92 GLY A O 1
ATOM 729 N N . ASN A 1 93 ? 13.713 4.124 -12.461 1.00 65.94 93 ASN A N 1
ATOM 730 C CA . ASN A 1 93 ? 14.187 2.739 -12.553 1.00 65.94 93 ASN A CA 1
ATOM 731 C C . ASN A 1 93 ? 14.153 1.980 -11.218 1.00 65.94 93 ASN A C 1
ATOM 733 O O . ASN A 1 93 ? 14.306 0.762 -11.237 1.00 65.94 93 ASN A O 1
ATOM 737 N N . ASN A 1 94 ? 13.987 2.662 -10.077 1.00 73.69 94 ASN A N 1
ATOM 738 C CA . ASN A 1 94 ? 13.840 1.996 -8.787 1.00 73.69 94 ASN A CA 1
ATOM 739 C C . ASN A 1 94 ? 12.383 1.535 -8.601 1.00 73.69 94 ASN A C 1
ATOM 741 O O . ASN A 1 94 ? 11.496 2.378 -8.459 1.00 73.69 94 ASN A O 1
ATOM 745 N N . PRO A 1 95 ? 12.107 0.220 -8.564 1.00 67.38 95 PRO A N 1
ATOM 746 C CA . PRO A 1 95 ? 10.742 -0.290 -8.453 1.00 67.38 95 PRO A CA 1
ATOM 747 C C . PRO A 1 95 ? 10.040 0.094 -7.149 1.00 67.38 95 PRO A C 1
ATOM 749 O O . PRO A 1 95 ? 8.814 0.142 -7.117 1.00 67.38 95 PRO A O 1
ATOM 752 N N . TRP A 1 96 ? 10.811 0.353 -6.089 1.00 69.19 96 TRP A N 1
ATOM 753 C CA . TRP A 1 96 ? 10.295 0.694 -4.762 1.00 69.19 96 TRP A CA 1
ATOM 754 C C . TRP A 1 96 ? 9.790 2.133 -4.659 1.00 69.19 96 TRP A C 1
ATOM 756 O O . TRP A 1 96 ? 8.927 2.405 -3.833 1.00 69.19 96 TRP A O 1
ATOM 766 N N . ASP A 1 97 ? 10.260 3.024 -5.533 1.00 75.50 97 ASP A N 1
ATOM 767 C CA . ASP A 1 97 ? 9.893 4.447 -5.508 1.00 75.50 97 ASP A CA 1
ATOM 768 C C . ASP A 1 97 ? 8.692 4.746 -6.416 1.00 75.50 97 ASP A C 1
ATOM 770 O O . ASP A 1 97 ? 8.249 5.889 -6.529 1.00 75.50 97 ASP A O 1
ATOM 774 N N . ARG A 1 98 ? 8.167 3.726 -7.109 1.00 84.81 98 ARG A N 1
ATOM 775 C CA . ARG A 1 98 ? 7.165 3.926 -8.157 1.00 84.81 98 ARG A CA 1
ATOM 776 C C . ARG A 1 98 ? 5.839 4.436 -7.633 1.00 84.81 98 ARG A C 1
ATOM 778 O O . ARG A 1 98 ? 5.225 5.259 -8.303 1.00 84.81 98 ARG A O 1
ATOM 785 N N . ILE A 1 99 ? 5.388 3.928 -6.490 1.00 92.38 99 ILE A N 1
ATOM 786 C CA . ILE A 1 99 ? 4.132 4.345 -5.870 1.00 92.38 99 ILE A CA 1
ATOM 787 C C . ILE A 1 99 ? 4.344 4.493 -4.375 1.00 92.38 99 ILE A C 1
ATOM 789 O O . ILE A 1 99 ? 4.704 3.531 -3.699 1.00 92.38 99 ILE A O 1
ATOM 793 N N . GLU A 1 100 ? 4.023 5.675 -3.872 1.00 95.56 100 GLU A N 1
ATOM 794 C CA . GLU A 1 100 ? 3.874 5.943 -2.448 1.00 95.56 100 GLU A CA 1
ATOM 795 C C . GLU A 1 100 ? 2.396 6.138 -2.122 1.00 95.56 100 GLU A C 1
ATOM 797 O O . GLU A 1 100 ? 1.668 6.801 -2.871 1.00 95.56 100 GLU A O 1
ATOM 802 N N . ILE A 1 101 ? 1.945 5.564 -1.009 1.00 97.19 101 ILE A N 1
ATOM 803 C CA . ILE A 1 101 ? 0.559 5.647 -0.553 1.00 97.19 101 ILE A CA 1
ATOM 804 C C . ILE A 1 101 ? 0.482 6.195 0.870 1.00 97.19 101 ILE A C 1
ATOM 806 O O . ILE A 1 101 ? 1.322 5.881 1.704 1.00 97.19 101 ILE A O 1
ATOM 810 N N . ALA A 1 102 ? -0.562 6.965 1.166 1.00 97.69 102 ALA A N 1
ATOM 811 C CA . ALA A 1 102 ? -0.969 7.284 2.531 1.00 97.69 102 ALA A CA 1
ATOM 812 C C . ALA A 1 102 ? -2.091 6.343 2.950 1.00 97.69 102 ALA A C 1
AT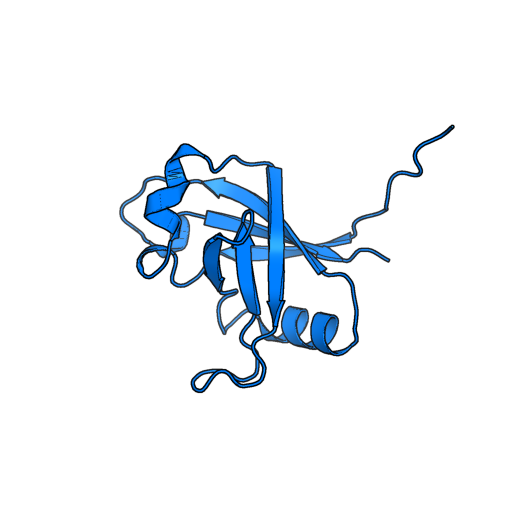OM 814 O O . ALA A 1 102 ? -3.060 6.174 2.205 1.00 97.69 102 ALA A O 1
ATOM 815 N N . LEU A 1 103 ? -1.981 5.764 4.142 1.00 97.25 103 LEU A N 1
ATOM 816 C CA . LEU A 1 103 ? -3.014 4.927 4.735 1.00 97.25 103 LEU A CA 1
ATOM 817 C C . LEU A 1 103 ? -3.893 5.758 5.667 1.00 97.25 103 LEU A C 1
ATOM 819 O O . LEU A 1 103 ? -3.396 6.572 6.445 1.00 97.25 103 LEU A O 1
ATOM 823 N N . PHE A 1 104 ? -5.199 5.520 5.613 1.00 96.38 104 PHE A N 1
ATOM 824 C CA . PHE A 1 104 ? -6.202 6.259 6.368 1.00 96.38 104 PHE A CA 1
ATOM 825 C C . PHE A 1 104 ? -7.149 5.316 7.098 1.00 96.38 104 PHE A C 1
ATOM 827 O O . PHE A 1 104 ? -7.680 4.385 6.494 1.00 96.38 104 PHE A O 1
ATOM 834 N N . LEU A 1 105 ? -7.429 5.623 8.361 1.00 94.94 105 LEU A N 1
ATOM 835 C CA . LEU A 1 105 ? -8.505 5.021 9.139 1.00 94.94 105 LEU A CA 1
ATOM 836 C C . LEU A 1 105 ? -9.782 5.856 8.997 1.00 94.94 105 LEU A C 1
ATOM 838 O O . LEU A 1 105 ? -9.756 7.078 9.185 1.00 94.94 105 LEU A O 1
ATOM 842 N N . ALA A 1 106 ? -10.898 5.197 8.695 1.00 88.75 106 ALA A N 1
ATOM 843 C CA . ALA A 1 106 ? -12.228 5.774 8.830 1.00 88.75 106 ALA A CA 1
ATOM 844 C C . ALA A 1 106 ? -12.815 5.390 10.208 1.00 88.75 106 ALA A C 1
ATOM 846 O O . ALA A 1 106 ? -12.941 4.195 10.470 1.00 88.75 106 ALA A O 1
ATOM 847 N N . PRO A 1 107 ? -13.147 6.369 11.072 1.00 70.25 107 PRO A N 1
ATOM 848 C CA . PRO A 1 107 ? -13.734 6.146 12.394 1.00 70.25 107 PRO A CA 1
ATOM 849 C C . PRO A 1 107 ? -15.233 5.817 12.348 1.00 70.25 107 PRO A C 1
ATOM 851 O O . PRO A 1 107 ? -15.879 6.031 11.292 1.00 70.25 107 PRO A O 1
#

pLDDT: mean 90.14, std 11.74, range [41.81, 98.38]

Sequence (107 aa):
MAVRAQRLIELHHSPVAGFQYHQGETVWSMLQTGMSLDLVREPDNAFDACAVRVDWQGHKLGYVPRTDNVFTCHLLDHGERVSAKILTLQTGNNPWDRIEIALFLAP

Secondary structure (DSSP, 8-state):
--------EEEEEEE-BTGGGTTHHHHGGG--TT-EEEEEE-TT-SS-TT-EEEEETTEEEEE--TTTHHHHHHHHHTT-EEEEEEEEE--SS-GGGSEEEEEEEE-

Solvent-accessible surface area (backbone atoms only — not comparable to full-atom values): 6029 Å² total; per-residue (Å²): 135,84,81,74,79,78,68,65,42,78,75,52,73,48,45,37,35,63,24,87,80,45,48,30,73,81,46,47,92,75,63,53,67,69,42,70,31,48,64,43,81,36,63,83,39,93,88,41,59,45,37,30,36,33,26,47,97,84,40,47,29,30,25,46,39,84,92,64,16,59,65,59,33,53,40,48,76,71,69,47,50,56,38,33,27,31,64,44,79,41,94,60,92,52,65,62,64,27,35,31,28,39,34,28,39,51,123